Protein AF-A0A6J5DBB4-F1 (afdb_monomer)

Secondary structure (DSSP, 8-state):
--BPTTHHHHHHHHHHHHHTT--PPPEEEEE--HHHHHHHHHHHHHTTPPPPS--EEEE--HHHIIIIIIIS---HHHHHHHHHHHT-TT-EEEEETTEEEEE-SS-EE-SSS-EEEEEEEEEE-TTS-PEEEEEEEEET---HHHHHHHHHHHS---------

Radius of gyration: 18.84 Å; Cα contacts (8 Å, |Δi|>4): 290; chains: 1; bounding box: 58×27×58 Å

pLDDT: mean 88.31, std 11.77, range [47.16, 97.19]

Structure (mmCIF, N/CA/C/O backbone):
data_AF-A0A6J5DBB4-F1
#
_entry.id   A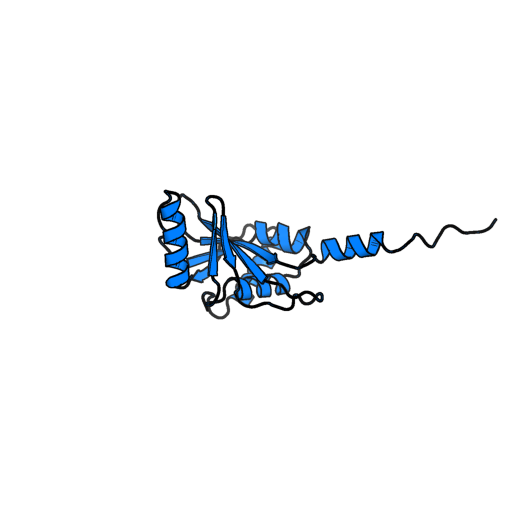F-A0A6J5DBB4-F1
#
loop_
_atom_site.group_PDB
_atom_site.id
_atom_site.type_symbol
_atom_site.label_atom_id
_atom_site.label_alt_id
_atom_site.label_comp_id
_atom_site.label_asym_id
_atom_site.label_entity_id
_atom_site.label_seq_id
_atom_site.pdbx_PDB_ins_code
_atom_site.Cartn_x
_atom_site.Cartn_y
_atom_site.Cartn_z
_atom_site.occupancy
_atom_site.B_iso_or_equiv
_atom_site.auth_seq_id
_atom_site.auth_comp_id
_atom_site.auth_asym_id
_atom_site.auth_atom_id
_atom_site.pdbx_PDB_model_num
ATOM 1 N N . MET A 1 1 ? -7.058 -13.047 4.468 1.00 57.88 1 MET A N 1
ATOM 2 C CA . MET A 1 1 ? -6.597 -12.091 3.424 1.00 57.88 1 MET A CA 1
ATOM 3 C C . MET A 1 1 ? -7.467 -10.838 3.481 1.00 57.88 1 MET A C 1
ATOM 5 O O . MET A 1 1 ? -8.671 -10.972 3.311 1.00 57.88 1 MET A O 1
ATOM 9 N N . PRO A 1 2 ? -6.911 -9.651 3.770 1.00 77.38 2 PRO A N 1
ATOM 10 C CA . PRO A 1 2 ? -7.688 -8.418 3.887 1.00 77.38 2 PRO A CA 1
ATOM 11 C C . PRO A 1 2 ? -8.100 -7.836 2.530 1.00 77.38 2 PRO A C 1
ATOM 13 O O . PRO A 1 2 ? -8.979 -6.992 2.492 1.00 77.38 2 PRO A O 1
ATOM 16 N N . LEU A 1 3 ? -7.516 -8.261 1.407 1.00 91.00 3 LEU A N 1
ATOM 17 C CA . LEU A 1 3 ? -7.968 -7.857 0.071 1.00 91.00 3 LEU A CA 1
ATOM 18 C C . LEU A 1 3 ? -9.263 -8.579 -0.335 1.00 91.00 3 LEU A C 1
ATOM 20 O O . LEU A 1 3 ? -9.452 -9.751 -0.008 1.00 91.00 3 LEU A O 1
ATOM 24 N N . TYR A 1 4 ? -10.146 -7.890 -1.061 1.00 93.56 4 TYR A N 1
ATOM 25 C CA . TYR A 1 4 ? -11.361 -8.513 -1.596 1.00 93.56 4 TYR A CA 1
ATOM 26 C C . TYR A 1 4 ? -11.032 -9.574 -2.667 1.00 93.56 4 TYR A C 1
ATOM 28 O O . TYR A 1 4 ? -10.024 -9.437 -3.365 1.00 93.56 4 TYR A O 1
ATOM 36 N N . PRO A 1 5 ? -11.880 -10.607 -2.848 1.00 88.38 5 PRO A N 1
ATOM 37 C CA . PRO A 1 5 ? -11.735 -11.549 -3.958 1.00 88.38 5 PRO A CA 1
ATOM 38 C C . PRO A 1 5 ? -11.715 -10.827 -5.313 1.00 88.38 5 PRO A C 1
ATOM 40 O O . PRO A 1 5 ? -12.449 -9.852 -5.508 1.00 88.38 5 PRO A O 1
ATOM 43 N N . ASP A 1 6 ? -10.861 -11.295 -6.226 1.00 87.06 6 ASP A N 1
ATOM 44 C CA . ASP A 1 6 ? -10.720 -10.793 -7.604 1.00 87.06 6 ASP A CA 1
ATOM 45 C C . ASP A 1 6 ? -10.449 -9.277 -7.705 1.00 87.06 6 ASP A C 1
ATOM 47 O O . ASP A 1 6 ? -10.786 -8.610 -8.688 1.00 87.06 6 ASP A O 1
ATOM 51 N N . ILE A 1 7 ? -9.865 -8.684 -6.657 1.00 93.12 7 ILE A N 1
ATOM 52 C CA . ILE A 1 7 ? -9.582 -7.246 -6.629 1.00 93.12 7 ILE A CA 1
ATOM 53 C C . ILE A 1 7 ? -8.355 -6.868 -7.460 1.00 93.12 7 ILE A C 1
ATOM 55 O O . ILE A 1 7 ? -8.225 -5.713 -7.860 1.00 93.12 7 ILE A O 1
ATOM 59 N N . GLU A 1 8 ? -7.466 -7.819 -7.737 1.00 92.56 8 GLU A N 1
ATOM 60 C CA . GLU A 1 8 ? -6.205 -7.583 -8.446 1.00 92.56 8 GLU A CA 1
ATOM 61 C C . GLU A 1 8 ? -6.443 -7.001 -9.843 1.00 92.56 8 GLU A C 1
ATOM 63 O O . GLU A 1 8 ? -5.883 -5.953 -10.172 1.00 92.56 8 GL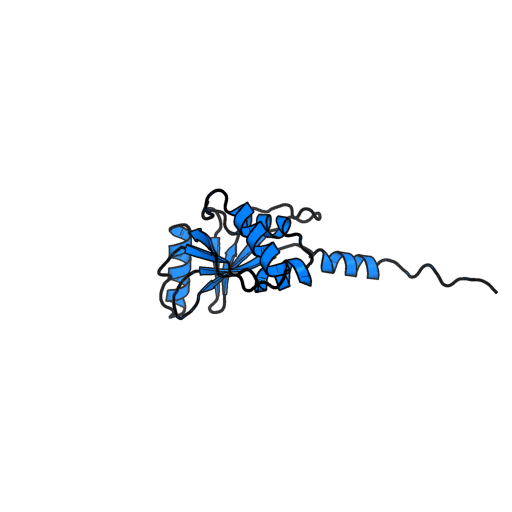U A O 1
ATOM 68 N N . ASP A 1 9 ? -7.373 -7.578 -10.610 1.00 93.12 9 ASP A N 1
ATOM 69 C CA . ASP A 1 9 ? -7.764 -7.075 -11.933 1.00 93.12 9 ASP A CA 1
ATOM 70 C C . ASP A 1 9 ? -8.317 -5.648 -11.863 1.00 93.12 9 ASP A C 1
ATOM 72 O O . ASP A 1 9 ? -8.017 -4.797 -12.708 1.00 93.12 9 ASP A O 1
ATOM 76 N N . LYS A 1 10 ? -9.094 -5.349 -10.816 1.00 94.69 10 LYS A N 1
ATOM 77 C CA . LYS A 1 10 ? -9.658 -4.013 -10.592 1.00 94.69 10 LYS A CA 1
ATOM 78 C C . LYS A 1 10 ? -8.573 -3.007 -10.234 1.00 94.69 10 LYS A C 1
ATOM 80 O O . LYS A 1 10 ? -8.605 -1.895 -10.754 1.00 94.69 10 LYS A O 1
ATOM 85 N N . ILE A 1 11 ? -7.608 -3.375 -9.390 1.00 95.50 11 ILE A N 1
ATOM 86 C CA . ILE A 1 11 ? -6.458 -2.520 -9.062 1.00 95.50 11 ILE A CA 1
ATOM 87 C C . ILE A 1 11 ? -5.615 -2.282 -10.317 1.00 95.50 11 ILE A C 1
ATOM 89 O O . ILE A 1 11 ? -5.239 -1.142 -10.586 1.00 95.50 11 ILE A O 1
ATOM 93 N N . CYS A 1 12 ? -5.368 -3.322 -11.113 1.00 94.19 12 CYS A N 1
ATOM 94 C CA . CYS A 1 12 ? -4.613 -3.229 -12.358 1.00 94.19 12 CYS A CA 1
ATOM 95 C C . CYS A 1 12 ? -5.273 -2.254 -13.342 1.00 94.19 12 CYS A C 1
ATOM 97 O O . CYS A 1 12 ? -4.651 -1.280 -13.777 1.00 94.19 12 CYS A O 1
ATOM 99 N N . ALA A 1 13 ? -6.561 -2.457 -13.635 1.00 94.44 13 ALA A N 1
ATOM 100 C CA . ALA A 1 13 ? -7.336 -1.566 -14.494 1.00 94.44 13 ALA A CA 1
ATOM 101 C C . ALA A 1 13 ? -7.368 -0.133 -13.941 1.00 94.44 13 ALA A C 1
ATOM 103 O O . ALA A 1 13 ? -7.202 0.831 -14.686 1.00 94.44 13 ALA A O 1
ATOM 104 N N . HIS A 1 14 ? -7.521 0.020 -12.624 1.00 95.69 14 HIS A N 1
ATOM 105 C CA . HIS A 1 14 ? -7.528 1.319 -11.959 1.00 95.69 14 HIS A CA 1
ATOM 106 C C . HIS A 1 14 ? -6.201 2.068 -12.123 1.00 95.69 14 HIS A C 1
ATOM 108 O O . HIS A 1 14 ? -6.202 3.242 -12.490 1.00 95.69 14 HIS A O 1
ATOM 114 N N . LEU A 1 15 ? -5.063 1.400 -11.915 1.00 93.94 15 LEU A N 1
ATOM 115 C CA . LEU A 1 15 ? -3.737 2.003 -12.085 1.00 93.94 15 LEU A CA 1
ATOM 116 C C . LEU A 1 15 ? -3.420 2.332 -13.549 1.00 93.94 15 LEU A C 1
ATOM 118 O O . LEU A 1 15 ? -2.768 3.343 -13.805 1.00 93.94 15 LEU A O 1
ATOM 122 N N . ARG A 1 16 ? -3.919 1.545 -14.508 1.00 93.44 16 ARG A N 1
ATOM 123 C CA . ARG A 1 16 ? -3.802 1.857 -15.943 1.00 93.44 16 ARG A CA 1
ATOM 124 C C . ARG A 1 16 ? -4.581 3.117 -16.320 1.00 93.44 16 ARG A C 1
ATOM 126 O O . ARG A 1 16 ? -4.018 4.010 -16.939 1.00 93.44 16 ARG A O 1
ATOM 133 N N . ARG A 1 17 ? -5.816 3.268 -15.839 1.00 94.31 17 ARG A N 1
ATOM 134 C CA . ARG A 1 17 ? -6.604 4.500 -16.043 1.00 94.31 17 ARG A CA 1
ATOM 135 C C . ARG A 1 17 ? -5.939 5.730 -15.425 1.00 94.31 17 ARG A C 1
ATOM 137 O O . ARG A 1 17 ? -5.953 6.817 -15.995 1.00 94.31 17 ARG A O 1
ATOM 144 N N . VAL A 1 18 ? -5.303 5.565 -14.261 1.00 94.00 18 VAL A N 1
ATOM 145 C CA . VAL A 1 18 ? -4.457 6.616 -13.669 1.00 94.00 18 VAL A CA 1
ATOM 146 C C . VAL A 1 18 ? -3.296 6.981 -14.597 1.00 94.00 18 VAL A C 1
ATOM 148 O O . VAL A 1 18 ? -2.991 8.168 -14.728 1.00 94.00 18 VAL A O 1
ATOM 151 N N . ALA A 1 19 ? -2.660 5.994 -15.235 1.00 90.12 19 ALA A N 1
ATOM 152 C CA . ALA A 1 19 ? -1.569 6.208 -16.185 1.00 90.12 19 ALA A CA 1
ATOM 153 C C . ALA A 1 19 ? -2.010 7.007 -17.419 1.00 90.12 19 ALA A C 1
ATOM 155 O O . ALA A 1 19 ? -1.258 7.846 -17.909 1.00 90.12 19 ALA A O 1
ATOM 156 N N . GLU A 1 20 ? -3.251 6.809 -17.863 1.00 92.62 20 GLU A N 1
ATOM 157 C CA . GLU A 1 20 ? -3.883 7.547 -18.966 1.00 92.62 20 GLU A CA 1
ATOM 158 C C . GLU A 1 20 ? -4.285 8.987 -18.586 1.00 92.62 20 GLU A C 1
ATOM 160 O O . GLU A 1 20 ? -4.801 9.742 -19.408 1.00 92.62 20 GLU A O 1
ATOM 165 N N . GLY A 1 21 ? -4.031 9.409 -17.342 1.00 90.62 21 GLY A N 1
ATOM 166 C CA . GLY A 1 21 ? -4.335 10.757 -16.863 1.00 90.62 21 GLY A CA 1
ATOM 167 C C . GLY A 1 21 ? -5.793 10.953 -16.444 1.00 90.62 21 GLY A C 1
ATOM 168 O O . GLY A 1 21 ? -6.201 12.083 -16.151 1.00 90.62 21 GLY A O 1
ATOM 169 N N . GLU A 1 22 ? -6.583 9.879 -16.356 1.00 92.50 22 GLU A N 1
ATOM 170 C CA . GLU A 1 22 ? -7.976 9.974 -15.940 1.00 92.50 22 GLU A CA 1
ATOM 171 C C . GLU A 1 22 ? -8.127 10.489 -14.496 1.00 92.50 22 GLU A C 1
ATOM 173 O O . GLU A 1 22 ? -7.321 10.246 -13.585 1.00 92.50 22 GLU A O 1
ATOM 178 N N . ARG A 1 23 ? -9.246 11.177 -14.242 1.00 88.31 23 ARG A N 1
ATOM 179 C CA . ARG A 1 23 ? -9.699 11.478 -12.877 1.00 88.31 23 ARG A CA 1
ATOM 180 C C . ARG A 1 23 ? -10.468 10.282 -12.323 1.00 88.31 23 ARG A C 1
ATOM 182 O O . ARG A 1 23 ? -11.696 10.260 -12.339 1.00 88.31 23 ARG A O 1
ATOM 189 N N . VAL A 1 24 ? -9.732 9.304 -11.808 1.00 89.69 24 VAL A N 1
ATOM 190 C CA . VAL A 1 24 ? -10.312 8.133 -11.143 1.00 89.69 24 VAL A CA 1
ATOM 191 C C . VAL A 1 24 ? -10.818 8.469 -9.733 1.00 89.69 24 VAL A C 1
ATOM 193 O O . VAL A 1 24 ? -10.246 9.304 -9.029 1.00 89.69 24 VAL A O 1
ATOM 196 N N . LYS A 1 25 ? -11.904 7.814 -9.313 1.00 91.19 25 LYS A N 1
ATOM 197 C CA . LYS A 1 25 ? -12.412 7.859 -7.931 1.00 91.19 25 LYS A CA 1
ATOM 198 C C . LYS A 1 25 ? -11.741 6.769 -7.102 1.00 91.19 25 LYS A C 1
ATOM 200 O O . LYS A 1 25 ? -11.379 5.743 -7.659 1.00 91.19 25 LYS A O 1
ATOM 205 N N . ALA A 1 26 ? -11.626 6.965 -5.790 1.00 91.69 26 ALA A N 1
ATOM 206 C CA . ALA A 1 26 ? -11.114 5.923 -4.905 1.00 91.69 26 ALA A CA 1
ATOM 207 C C . ALA A 1 26 ? -11.941 4.630 -5.031 1.00 91.69 26 ALA A C 1
ATOM 209 O O . ALA A 1 26 ? -13.172 4.693 -5.081 1.00 91.69 26 ALA A O 1
ATOM 210 N N . ILE A 1 27 ? -11.266 3.481 -5.053 1.00 94.81 27 ILE A N 1
ATOM 211 C CA . ILE A 1 27 ? -11.894 2.154 -5.033 1.00 94.81 27 ILE A CA 1
ATOM 212 C C . ILE A 1 27 ? -11.622 1.467 -3.696 1.00 94.81 27 ILE A C 1
ATOM 214 O O . ILE A 1 27 ? -10.544 1.630 -3.132 1.00 94.81 27 ILE A O 1
ATOM 218 N N . ALA A 1 28 ? -12.581 0.702 -3.183 1.00 94.56 28 ALA A N 1
ATOM 219 C CA . ALA A 1 28 ? -12.354 -0.140 -2.013 1.00 94.56 28 ALA A CA 1
ATOM 220 C C . ALA A 1 28 ? -11.628 -1.417 -2.443 1.00 94.56 28 ALA A C 1
ATOM 222 O O . ALA A 1 28 ? -12.100 -2.114 -3.342 1.00 94.56 28 ALA A O 1
ATOM 223 N N . ILE A 1 29 ? -10.483 -1.703 -1.820 1.00 95.69 29 ILE A N 1
ATOM 224 C CA . ILE A 1 29 ? -9.624 -2.833 -2.201 1.00 95.69 29 ILE A CA 1
ATOM 225 C C . ILE A 1 29 ? -9.615 -3.968 -1.176 1.00 95.69 29 ILE A C 1
ATOM 227 O O . ILE A 1 29 ? -9.183 -5.078 -1.478 1.00 95.69 29 ILE A O 1
ATOM 231 N N . GLY A 1 30 ? -10.096 -3.705 0.034 1.00 94.94 30 GLY A N 1
ATOM 232 C CA . GLY A 1 30 ? -10.051 -4.674 1.113 1.00 94.94 30 GLY A CA 1
ATOM 233 C C . GLY A 1 30 ? -10.503 -4.106 2.449 1.00 94.94 30 GLY A C 1
ATOM 234 O O . GLY A 1 30 ? -10.941 -2.961 2.532 1.00 94.94 30 GLY A O 1
ATOM 235 N N . ARG A 1 31 ? -10.371 -4.908 3.502 1.00 94.81 31 ARG A N 1
ATOM 236 C CA . ARG A 1 31 ? -10.625 -4.560 4.898 1.00 94.81 31 ARG A CA 1
ATOM 237 C C . ARG A 1 31 ? -9.492 -5.089 5.762 1.00 94.81 31 ARG A C 1
ATOM 239 O O . ARG A 1 31 ? -9.177 -6.270 5.686 1.00 94.81 31 ARG A O 1
ATOM 246 N N . LEU A 1 32 ? -8.920 -4.231 6.599 1.00 94.19 32 LEU A N 1
ATOM 247 C CA . LEU A 1 32 ? -7.980 -4.630 7.645 1.00 94.19 32 LEU A CA 1
ATOM 248 C C . LEU A 1 32 ? -8.585 -5.749 8.499 1.00 94.19 32 LEU A C 1
ATOM 250 O O . LEU A 1 32 ? -9.790 -5.752 8.759 1.00 94.19 32 LEU A O 1
ATOM 254 N N . THR A 1 33 ? -7.741 -6.669 8.962 1.00 94.56 33 THR A N 1
ATOM 255 C CA . THR A 1 33 ? -8.170 -7.662 9.952 1.00 94.56 33 THR A CA 1
ATOM 256 C C . THR A 1 33 ? -8.523 -6.974 11.265 1.00 94.56 33 THR A C 1
ATOM 258 O O . THR A 1 33 ? -8.052 -5.869 11.544 1.00 94.56 33 THR A O 1
ATOM 261 N N . ASP A 1 34 ? -9.299 -7.641 12.114 1.00 93.19 34 ASP A N 1
ATOM 262 C CA . ASP A 1 34 ? -9.647 -7.111 13.431 1.00 93.19 34 ASP A CA 1
ATOM 263 C C . ASP A 1 34 ? -8.404 -6.753 14.264 1.00 93.19 34 ASP A C 1
ATOM 265 O O . ASP A 1 34 ? -8.377 -5.728 14.948 1.00 93.19 34 ASP A O 1
ATOM 269 N N . ASP A 1 35 ? -7.345 -7.564 14.182 1.00 92.94 35 ASP A N 1
ATOM 270 C CA . ASP A 1 35 ? -6.078 -7.303 14.869 1.00 92.94 35 ASP A CA 1
ATOM 271 C C . ASP A 1 35 ? -5.345 -6.088 14.299 1.00 92.94 35 ASP A C 1
ATOM 273 O O . ASP A 1 35 ? -4.897 -5.222 15.055 1.00 92.94 35 ASP A O 1
ATOM 277 N N . GLN A 1 36 ? -5.263 -5.979 12.971 1.00 93.88 36 GLN A N 1
ATOM 278 C CA . GLN A 1 36 ? -4.644 -4.837 12.297 1.00 93.88 36 GLN A CA 1
ATOM 279 C C . GLN A 1 36 ? -5.414 -3.544 12.586 1.00 93.88 36 GLN A C 1
ATOM 281 O O . GLN A 1 36 ? -4.819 -2.518 12.920 1.00 93.88 36 GLN A O 1
ATOM 286 N N . HIS A 1 37 ? -6.745 -3.598 12.527 1.00 93.12 37 HIS A N 1
ATOM 287 C CA . HIS A 1 37 ? -7.628 -2.475 12.816 1.00 93.12 37 HIS A CA 1
ATOM 288 C C . HIS A 1 37 ? -7.481 -2.008 14.267 1.00 93.12 37 HIS A C 1
ATOM 290 O O . HIS A 1 37 ? -7.263 -0.817 14.511 1.00 93.12 37 HIS A O 1
ATOM 296 N N . ARG A 1 38 ? -7.495 -2.936 15.234 1.00 93.06 38 ARG A N 1
ATOM 297 C CA . ARG A 1 38 ? -7.233 -2.624 16.649 1.00 93.06 38 ARG A CA 1
ATOM 298 C C . ARG A 1 38 ? -5.852 -2.013 16.855 1.00 93.06 38 ARG A C 1
ATOM 300 O O . ARG A 1 38 ? -5.731 -1.036 17.595 1.00 93.06 38 ARG A O 1
ATOM 307 N N . ALA A 1 39 ? -4.822 -2.555 16.210 1.00 92.69 39 ALA A N 1
ATOM 308 C CA . ALA A 1 39 ? -3.458 -2.054 16.335 1.00 92.69 39 ALA A CA 1
ATOM 309 C C . ALA A 1 39 ? -3.322 -0.615 15.803 1.00 92.69 39 ALA A C 1
ATOM 311 O O . ALA A 1 39 ? -2.736 0.230 16.484 1.00 92.69 39 ALA A O 1
ATOM 312 N N . ILE A 1 40 ? -3.930 -0.298 14.653 1.00 91.19 40 ILE A N 1
ATOM 313 C CA . ILE A 1 40 ? -3.969 1.073 14.116 1.00 91.19 40 ILE A CA 1
ATOM 314 C C . ILE A 1 40 ? -4.735 2.007 15.055 1.00 91.19 40 ILE A C 1
ATOM 316 O O . ILE A 1 40 ? -4.252 3.096 15.366 1.00 91.19 40 ILE A O 1
ATOM 320 N N . SER A 1 41 ? -5.907 1.597 15.540 1.00 91.00 41 SER A N 1
ATOM 321 C CA . SER A 1 41 ? -6.698 2.411 16.467 1.00 91.00 41 SER A CA 1
ATOM 322 C C . SER A 1 41 ? -5.938 2.695 17.764 1.00 91.00 41 SER A C 1
ATOM 324 O O . SER A 1 41 ? -5.905 3.839 18.211 1.00 91.00 41 SER A O 1
ATOM 326 N N . LYS A 1 42 ? -5.241 1.699 18.324 1.00 91.44 42 LYS A N 1
ATOM 327 C CA . LYS A 1 42 ? -4.376 1.877 19.500 1.00 91.44 42 LYS A CA 1
ATOM 328 C C . LYS A 1 42 ? -3.237 2.863 19.227 1.00 91.44 42 LYS A C 1
ATOM 330 O O . LYS A 1 42 ? -2.982 3.735 20.055 1.00 91.44 42 LYS A O 1
ATOM 335 N N . LEU A 1 43 ? -2.586 2.759 18.065 1.00 88.81 43 LEU A N 1
ATOM 336 C CA . LEU A 1 43 ? -1.537 3.692 17.652 1.00 88.81 43 LEU A CA 1
ATOM 337 C C . LEU A 1 43 ? -2.074 5.130 17.569 1.00 88.81 43 LEU A C 1
ATOM 339 O O . LEU A 1 43 ? -1.469 6.042 18.129 1.00 88.81 43 LEU A O 1
ATOM 343 N N . ARG A 1 44 ? -3.227 5.337 16.925 1.00 87.12 44 ARG A N 1
ATOM 344 C CA . ARG A 1 44 ? -3.854 6.664 16.785 1.00 87.12 44 ARG A CA 1
ATOM 345 C C . ARG A 1 44 ? -4.226 7.277 18.130 1.00 87.12 44 ARG A C 1
ATOM 347 O O . ARG A 1 44 ? -3.869 8.426 18.386 1.00 87.12 44 ARG A O 1
ATOM 354 N N . LEU A 1 45 ? -4.847 6.494 19.012 1.00 88.75 45 LEU A N 1
ATOM 355 C CA . LEU A 1 45 ? -5.197 6.944 20.360 1.00 88.75 45 LEU A CA 1
ATOM 356 C C . LEU A 1 45 ? -3.949 7.342 21.161 1.00 88.75 45 LEU A C 1
ATOM 358 O O . LEU A 1 45 ? -3.977 8.346 21.868 1.00 88.75 45 LEU A O 1
ATOM 362 N N . SER A 1 46 ? -2.832 6.620 20.998 1.00 88.25 46 SER A N 1
ATOM 363 C CA . SER A 1 46 ? -1.575 6.940 21.692 1.00 88.25 46 SER A CA 1
ATOM 364 C C . SER A 1 46 ? -0.960 8.286 21.289 1.00 88.25 46 SER A C 1
ATOM 366 O O . SER A 1 46 ? -0.200 8.863 22.061 1.00 88.25 46 SER A O 1
ATOM 368 N N . VAL A 1 47 ? -1.315 8.812 20.111 1.00 85.56 47 VAL A N 1
ATOM 369 C CA . VAL A 1 47 ? -0.874 10.128 19.617 1.00 85.56 47 VAL A CA 1
ATOM 370 C C . VAL A 1 47 ? -1.985 11.187 19.668 1.00 85.56 47 VAL A C 1
ATOM 372 O O . VAL A 1 47 ? -1.869 12.229 19.028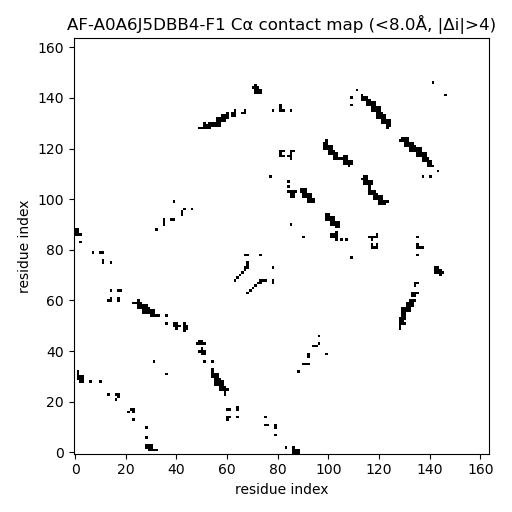 1.00 85.56 47 VAL A O 1
ATOM 375 N N . GLY A 1 48 ? -3.066 10.934 20.419 1.00 85.31 48 GLY A N 1
ATOM 376 C CA . GLY A 1 48 ? -4.170 11.881 20.614 1.00 85.31 48 GLY A CA 1
ATOM 377 C C . GLY A 1 48 ? -5.106 12.039 19.411 1.00 85.31 48 GLY A C 1
ATOM 378 O O . GLY A 1 48 ? -5.852 13.013 19.338 1.00 85.31 48 GLY A O 1
ATOM 379 N N . LEU A 1 49 ? -5.073 11.104 18.458 1.00 83.94 49 LEU A N 1
ATOM 380 C CA . LEU A 1 49 ? -5.978 11.071 17.310 1.00 83.94 49 LEU A CA 1
ATOM 381 C C . LEU A 1 49 ? -7.140 10.096 17.568 1.00 83.94 49 LEU A C 1
ATOM 383 O O . LEU A 1 49 ? -6.944 9.080 18.240 1.00 83.94 49 LEU A O 1
ATOM 387 N N . PRO A 1 50 ? -8.342 10.348 17.014 1.00 85.31 50 PRO A N 1
ATOM 388 C CA . PRO A 1 50 ? -9.455 9.407 17.122 1.00 85.31 50 PRO A CA 1
ATOM 389 C C . PRO A 1 50 ? -9.087 8.073 16.471 1.00 85.31 50 PRO A C 1
ATOM 391 O O . PRO A 1 50 ? -8.305 8.052 15.517 1.00 85.31 50 PRO A O 1
ATOM 394 N N . GLY A 1 51 ? -9.661 6.976 16.967 1.00 86.88 51 GLY A N 1
ATOM 395 C CA . GLY A 1 51 ? -9.492 5.642 16.389 1.00 86.88 51 GLY A CA 1
ATOM 396 C C . GLY A 1 51 ? -9.908 5.566 14.916 1.00 86.88 51 GLY A C 1
ATOM 397 O O . GLY A 1 51 ? -10.458 6.511 14.349 1.00 86.88 51 GLY A O 1
ATOM 398 N N . LEU A 1 52 ? -9.589 4.445 14.274 1.00 88.12 52 LEU A N 1
ATOM 399 C CA . LEU A 1 52 ? -10.083 4.163 12.931 1.00 88.12 52 LEU A CA 1
ATOM 400 C C . LEU A 1 52 ? -11.522 3.642 13.043 1.00 88.12 52 LEU A C 1
ATOM 402 O O . LEU A 1 52 ? -11.740 2.668 13.757 1.00 88.12 52 LEU A O 1
ATOM 406 N N . ASP A 1 53 ? -12.485 4.257 12.357 1.00 85.94 53 ASP A N 1
ATOM 407 C CA . ASP A 1 53 ? -13.900 3.851 12.454 1.00 85.94 53 ASP A CA 1
ATOM 408 C C . ASP A 1 53 ? -14.211 2.674 11.524 1.00 85.94 53 ASP A C 1
ATOM 410 O O . ASP A 1 53 ? -14.958 1.765 11.878 1.00 85.94 53 ASP A O 1
ATOM 414 N N . ASP A 1 54 ? -13.624 2.687 10.326 1.00 89.25 54 ASP A N 1
ATOM 415 C CA . ASP A 1 54 ? -13.896 1.724 9.264 1.00 89.25 54 ASP A CA 1
ATOM 416 C C . ASP A 1 54 ? -12.596 1.002 8.875 1.00 89.25 54 ASP A C 1
ATOM 418 O O . ASP A 1 54 ? -11.628 1.673 8.499 1.00 89.25 54 ASP A O 1
ATOM 422 N N . PRO A 1 55 ? -12.542 -0.343 8.951 1.00 92.06 55 PRO A N 1
ATOM 423 C CA . PRO A 1 55 ? -11.370 -1.103 8.532 1.00 92.06 55 PRO A CA 1
ATOM 424 C C . PRO A 1 55 ? -11.195 -1.148 7.007 1.00 92.06 55 PRO A C 1
ATOM 426 O O . PRO A 1 55 ? -10.198 -1.695 6.539 1.00 92.06 55 PRO A O 1
ATOM 429 N N . GLU A 1 56 ? -12.144 -0.631 6.218 1.00 93.69 56 GLU A N 1
ATOM 430 C CA . GLU A 1 56 ? -12.048 -0.597 4.759 1.00 93.69 56 GLU A CA 1
ATOM 431 C C . GLU A 1 56 ? -10.833 0.206 4.265 1.00 93.69 56 GLU A C 1
ATOM 433 O O . GLU A 1 56 ? -10.582 1.344 4.677 1.00 93.69 56 GLU A O 1
ATOM 438 N N . ILE A 1 57 ? -10.100 -0.404 3.333 1.00 94.00 57 ILE A N 1
ATOM 439 C CA . ILE A 1 57 ? -8.930 0.160 2.672 1.00 94.00 57 ILE A CA 1
ATOM 440 C C . ILE A 1 57 ? -9.351 0.675 1.300 1.00 94.00 57 ILE A C 1
ATOM 442 O O . ILE A 1 57 ? -9.877 -0.068 0.466 1.00 94.00 57 ILE A O 1
ATOM 446 N N . LEU A 1 58 ? -9.081 1.951 1.056 1.00 94.19 58 LEU A N 1
ATOM 447 C CA . LEU A 1 58 ? -9.343 2.628 -0.205 1.00 94.19 58 LEU A CA 1
ATOM 448 C C . LEU A 1 58 ? -8.056 2.823 -1.006 1.00 94.19 58 LEU A C 1
ATOM 450 O O . LEU A 1 58 ? -6.990 3.043 -0.442 1.00 94.19 58 LEU A O 1
ATOM 454 N N . LEU A 1 59 ? -8.169 2.822 -2.331 1.00 94.75 59 LEU A N 1
ATOM 455 C CA . LEU A 1 59 ? -7.085 3.130 -3.252 1.00 94.75 59 LEU A CA 1
ATOM 456 C C . LEU A 1 59 ? -7.486 4.263 -4.196 1.00 94.75 59 LEU A C 1
ATOM 458 O O . LEU A 1 59 ? -8.360 4.097 -5.046 1.00 94.75 59 LEU A O 1
ATOM 462 N N . VAL A 1 60 ? -6.795 5.400 -4.096 1.00 93.50 60 VAL A N 1
ATOM 463 C CA . VAL A 1 60 ? -6.830 6.454 -5.125 1.00 93.50 60 VAL A CA 1
ATOM 464 C C . VAL A 1 60 ? -5.813 6.156 -6.227 1.00 93.50 60 VAL A C 1
ATOM 466 O O . VAL A 1 60 ? -6.114 6.305 -7.408 1.00 93.50 60 VAL A O 1
ATOM 469 N N . GLY A 1 61 ? -4.607 5.713 -5.862 1.00 92.75 61 GLY A N 1
ATOM 470 C CA . GLY A 1 61 ? -3.602 5.186 -6.792 1.00 92.75 61 GLY A CA 1
ATOM 471 C C . GLY A 1 61 ? -2.748 6.220 -7.530 1.00 92.75 61 GLY A C 1
ATOM 472 O O . GLY A 1 61 ? -1.685 5.860 -8.027 1.00 92.75 61 GLY A O 1
ATOM 473 N N . ARG A 1 62 ? -3.119 7.509 -7.554 1.00 93.38 62 ARG A N 1
ATOM 474 C CA . ARG A 1 62 ? -2.345 8.554 -8.258 1.00 93.38 62 ARG A CA 1
ATOM 475 C C . ARG A 1 62 ? -0.914 8.697 -7.741 1.00 93.38 62 ARG A C 1
ATOM 477 O O . ARG A 1 62 ? 0.027 8.678 -8.533 1.00 93.38 62 ARG A O 1
ATOM 484 N N . HIS A 1 63 ? -0.743 8.839 -6.426 1.00 93.94 63 HIS A N 1
ATOM 485 C CA . HIS A 1 63 ? 0.591 8.958 -5.836 1.00 93.94 63 HIS A CA 1
ATOM 486 C C . HIS A 1 63 ? 1.409 7.676 -6.038 1.00 93.94 63 HIS A C 1
ATOM 488 O O . HIS A 1 63 ? 2.575 7.735 -6.432 1.00 93.94 63 HIS A O 1
ATOM 494 N N . MET A 1 64 ? 0.791 6.517 -5.813 1.00 95.62 64 MET A N 1
ATOM 495 C CA . MET A 1 64 ? 1.428 5.214 -5.991 1.00 95.62 64 MET A CA 1
ATOM 496 C C . MET A 1 64 ? 1.898 4.992 -7.434 1.00 95.62 64 MET A C 1
ATOM 498 O O . MET A 1 64 ? 3.053 4.633 -7.635 1.00 95.62 64 MET A O 1
ATOM 502 N N . HIS A 1 65 ? 1.068 5.293 -8.436 1.00 95.50 65 HIS A N 1
ATOM 503 C CA . HIS A 1 65 ? 1.453 5.216 -9.846 1.00 95.50 65 HIS A CA 1
ATOM 504 C C . HIS A 1 65 ? 2.645 6.135 -10.156 1.00 95.50 65 HIS A C 1
ATOM 506 O O . HIS A 1 65 ? 3.659 5.692 -10.693 1.00 95.50 65 HIS A O 1
ATOM 512 N N . GLN A 1 66 ? 2.573 7.407 -9.753 1.00 95.31 66 GLN A N 1
ATOM 513 C CA . GLN A 1 66 ? 3.642 8.370 -10.026 1.00 95.31 66 GLN A CA 1
ATOM 514 C C . GLN A 1 66 ? 4.969 7.980 -9.357 1.00 95.31 66 GLN A C 1
ATOM 516 O O . GLN A 1 66 ? 6.041 8.123 -9.944 1.00 95.31 66 GLN A O 1
ATOM 521 N N . SER A 1 67 ? 4.912 7.509 -8.111 1.00 96.25 67 SER A N 1
ATOM 522 C CA . SER A 1 67 ? 6.106 7.160 -7.340 1.00 96.25 67 SER A CA 1
ATOM 523 C C . SER A 1 67 ? 6.700 5.815 -7.757 1.00 96.25 67 SER A C 1
ATOM 525 O O . SER A 1 67 ? 7.906 5.738 -7.969 1.00 96.25 67 SER A O 1
ATOM 527 N N . ARG A 1 68 ? 5.880 4.772 -7.913 1.00 96.31 68 ARG A N 1
ATOM 528 C CA . ARG A 1 68 ? 6.357 3.401 -8.144 1.00 96.31 68 ARG A CA 1
ATOM 529 C C . ARG A 1 68 ? 6.494 3.051 -9.609 1.00 96.31 68 ARG A C 1
ATOM 531 O O . ARG A 1 68 ? 7.543 2.559 -10.011 1.00 96.31 68 ARG A O 1
ATOM 538 N N . VAL A 1 69 ? 5.487 3.364 -10.410 1.00 96.00 69 VAL A N 1
ATOM 539 C CA . VAL A 1 69 ? 5.492 2.996 -11.828 1.00 96.00 69 VAL A CA 1
ATOM 540 C C . VAL A 1 69 ? 6.321 3.992 -12.633 1.00 96.00 69 VAL A C 1
ATOM 542 O O . VAL A 1 69 ? 7.241 3.602 -13.338 1.00 96.00 69 VAL A O 1
ATOM 545 N N . VAL A 1 70 ? 6.071 5.296 -12.489 1.00 95.69 70 VAL A N 1
ATOM 546 C CA . VAL A 1 70 ? 6.764 6.302 -13.315 1.00 95.69 70 VAL A CA 1
ATOM 547 C C . VAL A 1 70 ? 8.189 6.558 -12.823 1.00 95.69 70 VAL A C 1
ATOM 549 O O . VAL A 1 70 ? 9.145 6.465 -13.591 1.00 95.69 70 VAL A O 1
ATOM 552 N N . LYS A 1 71 ? 8.350 6.903 -11.541 1.00 95.88 71 LYS A N 1
ATOM 553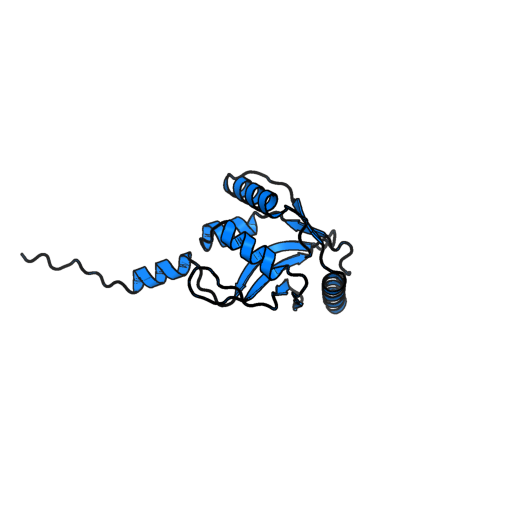 C CA . LYS A 1 71 ? 9.653 7.307 -10.994 1.00 95.88 71 LYS A CA 1
ATOM 554 C C . LYS A 1 71 ? 10.572 6.116 -10.718 1.00 95.88 71 LYS A C 1
ATOM 556 O O . LYS A 1 71 ? 11.728 6.141 -11.139 1.00 95.88 71 LYS A O 1
ATOM 561 N N . ASP A 1 72 ? 10.082 5.102 -10.008 1.00 95.31 72 ASP A N 1
ATOM 562 C CA . ASP A 1 72 ? 10.900 3.944 -9.622 1.00 95.31 72 ASP A CA 1
ATOM 563 C C . ASP A 1 72 ? 10.939 2.840 -10.694 1.00 95.31 72 ASP A C 1
ATOM 565 O O . ASP A 1 72 ? 11.846 2.005 -10.665 1.00 95.31 72 ASP A O 1
ATOM 569 N N . ARG A 1 73 ? 10.052 2.917 -11.697 1.00 95.56 73 ARG A N 1
ATOM 570 C CA . ARG A 1 73 ? 9.987 2.025 -12.866 1.00 95.56 73 ARG A CA 1
ATOM 571 C C . ARG A 1 73 ? 9.655 0.571 -12.546 1.00 95.56 73 ARG A C 1
ATOM 573 O O . ARG A 1 73 ? 10.080 -0.326 -13.267 1.00 95.56 73 ARG A O 1
ATOM 580 N N . TYR A 1 74 ? 8.872 0.347 -11.495 1.00 96.44 74 TYR A N 1
ATOM 581 C CA . TYR A 1 74 ? 8.213 -0.940 -11.284 1.00 96.44 74 TYR A CA 1
ATOM 582 C C . TYR A 1 74 ? 7.100 -1.152 -12.312 1.00 96.44 74 TYR A C 1
ATOM 584 O O . TYR A 1 74 ? 6.434 -0.199 -12.728 1.00 96.44 74 TYR A O 1
ATOM 592 N N . SER A 1 75 ? 6.861 -2.406 -12.679 1.00 95.25 75 SER A N 1
ATOM 593 C CA . SER A 1 75 ? 5.656 -2.775 -13.419 1.00 95.25 75 SER A CA 1
ATOM 594 C C . SER A 1 75 ? 4.410 -2.655 -12.530 1.00 95.25 75 SER A C 1
ATOM 596 O O . SER A 1 75 ? 4.495 -2.589 -11.301 1.00 95.25 75 SER A O 1
ATOM 598 N N . VAL A 1 76 ? 3.224 -2.631 -13.143 1.00 94.69 76 VAL A N 1
ATOM 599 C CA . VAL A 1 76 ? 1.963 -2.696 -12.381 1.00 94.69 76 VAL A CA 1
ATOM 600 C C . VAL A 1 76 ? 1.866 -4.020 -11.615 1.00 94.69 76 VAL A C 1
ATOM 602 O O . VAL A 1 76 ? 1.409 -4.021 -10.475 1.00 94.69 76 VAL A O 1
ATOM 605 N N . ASP A 1 77 ? 2.372 -5.112 -12.188 1.00 94.75 77 ASP A N 1
ATOM 606 C CA . ASP A 1 77 ? 2.370 -6.436 -11.560 1.00 94.75 77 ASP A CA 1
ATOM 607 C C . ASP A 1 77 ? 3.284 -6.487 -10.327 1.00 94.75 77 ASP A C 1
ATOM 609 O O . ASP A 1 77 ? 2.905 -7.037 -9.291 1.00 94.75 77 ASP A O 1
ATOM 613 N N . ASP A 1 78 ? 4.443 -5.819 -10.376 1.00 95.69 78 ASP A N 1
ATOM 614 C CA . ASP A 1 78 ? 5.306 -5.652 -9.200 1.00 95.69 78 ASP A CA 1
ATOM 615 C C . ASP A 1 78 ? 4.565 -4.926 -8.076 1.00 95.69 78 ASP A C 1
ATOM 617 O O . ASP A 1 78 ? 4.656 -5.315 -6.911 1.00 95.69 78 ASP A O 1
ATOM 621 N N . VAL A 1 79 ? 3.830 -3.863 -8.418 1.00 96.44 79 VAL A N 1
ATOM 622 C CA . VAL A 1 79 ? 3.045 -3.094 -7.448 1.00 96.44 79 VAL A CA 1
ATOM 623 C C . VAL A 1 79 ? 1.931 -3.961 -6.860 1.00 96.44 79 VAL A C 1
ATOM 625 O O . VAL A 1 79 ? 1.741 -3.934 -5.649 1.00 96.44 79 VAL A O 1
ATOM 628 N N . LEU A 1 80 ? 1.243 -4.779 -7.660 1.00 95.62 80 LEU A N 1
ATOM 629 C CA . LEU A 1 80 ? 0.242 -5.728 -7.159 1.00 95.62 80 LEU A CA 1
ATOM 630 C C . LEU A 1 80 ? 0.849 -6.727 -6.168 1.00 95.62 80 LEU A C 1
ATOM 632 O O . LEU A 1 80 ? 0.315 -6.895 -5.072 1.00 95.62 80 LEU A O 1
ATOM 636 N N . CYS A 1 81 ? 2.008 -7.307 -6.494 1.00 95.56 81 CYS A N 1
ATOM 637 C CA . CYS A 1 81 ? 2.730 -8.208 -5.593 1.00 95.56 81 CYS A CA 1
ATOM 638 C C . CYS A 1 81 ? 3.090 -7.522 -4.266 1.00 95.56 81 CYS A C 1
ATOM 640 O O . CYS A 1 81 ? 2.941 -8.108 -3.193 1.00 95.56 81 CYS A O 1
ATOM 642 N N . GLN A 1 82 ? 3.539 -6.265 -4.330 1.00 96.31 82 GLN A N 1
ATOM 643 C CA . GLN A 1 82 ? 3.858 -5.463 -3.148 1.00 96.31 82 GLN A CA 1
ATOM 644 C C . GLN A 1 82 ? 2.612 -5.196 -2.290 1.00 96.31 82 GLN A C 1
ATOM 646 O O . GLN A 1 82 ? 2.680 -5.316 -1.066 1.00 96.31 82 GLN A O 1
ATOM 651 N N . ILE A 1 83 ? 1.471 -4.866 -2.907 1.00 96.62 83 ILE A N 1
ATOM 652 C CA . ILE A 1 83 ? 0.194 -4.646 -2.207 1.00 96.62 83 ILE A CA 1
ATOM 653 C C . ILE A 1 83 ? -0.262 -5.933 -1.520 1.00 96.62 83 ILE A C 1
ATOM 655 O O . ILE A 1 83 ? -0.517 -5.916 -0.318 1.00 96.62 83 ILE A O 1
ATOM 659 N N . GLY A 1 84 ? -0.326 -7.046 -2.255 1.00 95.31 84 GLY A N 1
ATOM 660 C CA . GLY A 1 84 ? -0.784 -8.329 -1.719 1.00 95.31 84 GLY A CA 1
ATOM 661 C C . GLY A 1 84 ? 0.081 -8.827 -0.561 1.00 95.31 84 GLY A C 1
ATOM 662 O O . GLY A 1 84 ? -0.442 -9.254 0.464 1.00 95.31 84 GLY A O 1
ATOM 663 N N . SER A 1 85 ? 1.405 -8.703 -0.689 1.00 95.94 85 SER A N 1
ATOM 664 C CA . SER A 1 85 ? 2.362 -9.093 0.353 1.00 95.94 85 SER A CA 1
ATOM 665 C C . SER A 1 85 ? 2.264 -8.207 1.598 1.00 95.94 85 SER A C 1
ATOM 667 O O . SER A 1 85 ? 2.144 -8.703 2.717 1.00 95.94 85 SER A O 1
ATOM 669 N N . SER A 1 86 ? 2.287 -6.882 1.426 1.00 95.56 86 SER A N 1
ATOM 670 C CA . SER A 1 86 ? 2.250 -5.947 2.558 1.00 95.56 86 SER A CA 1
ATOM 671 C C . SER A 1 86 ? 0.918 -5.967 3.299 1.00 95.56 86 SER A C 1
ATOM 673 O O . SER A 1 86 ? 0.905 -5.863 4.523 1.00 95.56 86 SER A O 1
ATOM 675 N N . LEU A 1 87 ? -0.190 -6.179 2.590 1.00 95.31 87 LEU A N 1
ATOM 676 C CA . LEU A 1 87 ? -1.516 -6.370 3.162 1.00 95.31 87 LEU A CA 1
ATOM 677 C C . LEU A 1 87 ? -1.833 -7.858 3.353 1.00 95.31 87 LEU A C 1
ATOM 679 O O . LEU A 1 87 ? -2.976 -8.254 3.204 1.00 95.31 87 LEU A O 1
ATOM 683 N N . ALA A 1 88 ? -0.877 -8.727 3.669 1.00 94.75 88 ALA A N 1
ATOM 684 C CA . ALA A 1 88 ? -1.225 -10.070 4.117 1.00 94.75 88 ALA A CA 1
ATOM 685 C C . ALA A 1 88 ? -1.930 -10.025 5.489 1.00 94.75 88 ALA A C 1
ATOM 687 O O . ALA A 1 88 ? -1.796 -9.086 6.274 1.00 94.75 88 ALA A O 1
ATOM 688 N N . GLU A 1 89 ? -2.686 -11.072 5.812 1.00 93.31 89 GLU A N 1
ATOM 689 C CA . GLU A 1 89 ? -3.331 -11.211 7.128 1.00 93.31 89 GLU A CA 1
ATOM 690 C C . GLU A 1 89 ? -2.313 -11.330 8.267 1.00 93.31 89 GLU A C 1
ATOM 692 O O . GLU A 1 89 ? -2.540 -10.835 9.366 1.00 93.31 89 GLU A O 1
ATOM 697 N N . THR A 1 90 ? -1.154 -11.916 7.973 1.00 93.81 90 THR A N 1
ATOM 698 C CA . THR A 1 90 ? -0.030 -12.051 8.902 1.00 93.81 90 THR A CA 1
ATOM 699 C C . THR A 1 90 ? 0.802 -10.777 9.031 1.00 93.81 90 THR A C 1
ATOM 701 O O . THR A 1 90 ? 1.786 -10.774 9.773 1.00 93.81 90 THR A O 1
ATOM 704 N N . SER A 1 91 ? 0.482 -9.720 8.283 1.00 95.38 91 SER A N 1
ATOM 705 C CA . SER A 1 91 ? 1.224 -8.465 8.330 1.00 95.38 91 SER A CA 1
ATOM 706 C C . SER A 1 91 ? 0.966 -7.703 9.621 1.00 95.38 91 SER A C 1
ATOM 708 O O . SER A 1 91 ? -0.131 -7.729 10.184 1.00 95.38 91 SER A O 1
ATOM 710 N N . ILE A 1 92 ? 1.985 -6.972 10.058 1.00 94.31 92 ILE A N 1
ATOM 711 C CA . ILE A 1 92 ? 2.009 -6.266 11.337 1.00 94.31 92 ILE A CA 1
ATOM 712 C C . ILE A 1 92 ? 1.978 -4.753 11.145 1.00 94.31 92 ILE A C 1
ATOM 714 O O . ILE A 1 92 ? 2.462 -4.215 10.149 1.00 94.31 92 ILE A O 1
ATOM 718 N N . ILE A 1 93 ? 1.400 -4.056 12.122 1.00 93.56 93 ILE A N 1
ATOM 719 C CA . ILE A 1 93 ? 1.295 -2.599 12.109 1.00 93.56 93 ILE A CA 1
ATOM 720 C C . ILE A 1 93 ? 2.524 -1.985 12.773 1.00 93.56 93 ILE A C 1
ATOM 722 O O . ILE A 1 93 ? 2.804 -2.230 13.947 1.00 93.56 93 ILE A O 1
ATOM 726 N N . HIS A 1 94 ? 3.201 -1.115 12.035 1.00 87.69 94 HIS A N 1
ATOM 727 C CA . HIS A 1 94 ? 4.188 -0.182 12.558 1.00 87.69 94 HIS A CA 1
ATOM 728 C C . HIS A 1 94 ? 3.705 1.238 12.317 1.00 87.69 94 HIS A C 1
ATOM 730 O O . HIS A 1 94 ? 3.015 1.524 11.343 1.00 87.69 94 HIS A O 1
ATOM 736 N N . GLY A 1 95 ? 4.093 2.177 13.164 1.00 75.56 95 GLY A N 1
ATOM 737 C CA . GLY A 1 95 ? 3.819 3.561 12.836 1.00 75.56 95 GLY A CA 1
ATOM 738 C C . GLY A 1 95 ? 4.446 4.552 13.781 1.00 75.56 95 GLY A C 1
ATOM 739 O O . GLY A 1 95 ? 4.978 4.218 14.836 1.00 75.56 95 GLY A O 1
ATOM 740 N N . SER A 1 96 ? 4.386 5.796 13.339 1.00 67.81 96 SER A N 1
ATOM 741 C CA . SER A 1 96 ? 4.749 6.979 14.104 1.00 67.81 96 SER A CA 1
ATOM 742 C C . SER A 1 96 ? 3.575 7.951 14.072 1.00 67.81 96 SER A C 1
ATOM 744 O O . SER A 1 96 ? 2.597 7.736 13.354 1.00 67.81 96 SER A O 1
ATOM 746 N N . SER A 1 97 ? 3.701 9.078 14.769 1.00 65.38 97 SER A N 1
ATOM 747 C CA . SER A 1 97 ? 2.734 10.177 14.675 1.00 65.38 97 SER A CA 1
ATOM 748 C C . SER A 1 97 ? 2.519 10.701 13.246 1.00 65.38 97 SER A C 1
ATOM 750 O O . SER A 1 97 ? 1.523 11.373 13.000 1.00 65.38 97 SER A O 1
ATOM 752 N N . LYS A 1 98 ? 3.425 10.404 12.300 1.00 69.06 98 LYS A N 1
ATOM 753 C CA . LYS A 1 98 ? 3.372 10.905 10.917 1.00 69.06 98 LYS A CA 1
ATOM 754 C C . LYS A 1 98 ? 2.896 9.886 9.884 1.00 69.06 98 LYS A 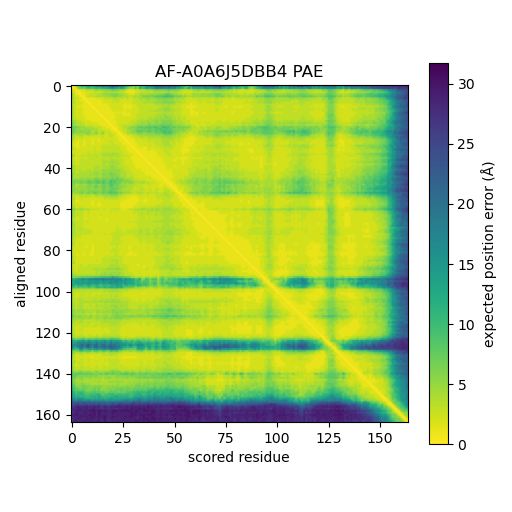C 1
ATOM 756 O O . LYS A 1 98 ? 2.509 10.292 8.795 1.00 69.06 98 LYS A O 1
ATOM 761 N N . MET A 1 99 ? 2.986 8.587 10.165 1.00 82.75 99 MET A N 1
ATOM 762 C CA . MET A 1 99 ? 2.740 7.555 9.154 1.00 82.75 99 MET A CA 1
ATOM 763 C C . MET A 1 99 ? 2.338 6.233 9.800 1.00 82.75 99 MET A C 1
ATOM 765 O O . MET A 1 99 ? 2.946 5.820 10.789 1.00 82.75 99 MET A O 1
ATOM 769 N N . THR A 1 100 ? 1.349 5.568 9.204 1.00 91.38 100 THR A N 1
ATOM 770 C CA . THR A 1 100 ? 0.945 4.202 9.550 1.00 91.38 100 THR A CA 1
ATOM 771 C C . THR A 1 100 ? 1.423 3.260 8.453 1.00 91.38 100 THR A C 1
ATOM 773 O O . THR A 1 100 ? 1.208 3.525 7.273 1.00 91.38 100 THR A O 1
ATOM 776 N N . ILE A 1 101 ? 2.104 2.188 8.839 1.00 94.12 101 ILE A N 1
ATOM 777 C CA . ILE A 1 101 ? 2.716 1.209 7.947 1.00 94.12 101 ILE A CA 1
ATOM 778 C C . ILE A 1 101 ? 2.162 -0.174 8.285 1.00 94.12 101 ILE A C 1
ATOM 780 O O . ILE A 1 101 ? 2.143 -0.573 9.447 1.00 94.12 101 ILE A O 1
ATOM 784 N N . VAL A 1 102 ? 1.752 -0.916 7.262 1.00 95.25 102 VAL A N 1
ATOM 785 C CA . VAL A 1 102 ? 1.476 -2.352 7.354 1.00 95.25 102 VAL A CA 1
ATOM 786 C C . VAL A 1 102 ? 2.656 -3.073 6.717 1.00 95.25 102 VAL A C 1
ATOM 788 O O . VAL A 1 102 ? 2.915 -2.897 5.529 1.00 95.25 102 VAL A O 1
ATOM 791 N N . GLN A 1 103 ? 3.418 -3.823 7.503 1.00 96.12 103 GLN A N 1
ATOM 792 C CA . GLN A 1 103 ? 4.624 -4.499 7.038 1.00 96.12 103 GLN A CA 1
ATOM 793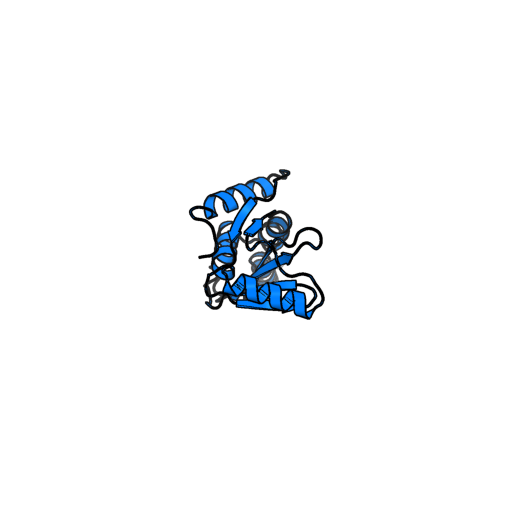 C C . GLN A 1 103 ? 4.385 -6.002 6.942 1.00 96.12 103 GLN A C 1
ATOM 795 O O . GLN A 1 103 ? 3.914 -6.627 7.895 1.00 96.12 103 GLN A O 1
ATOM 800 N N . SER A 1 104 ? 4.769 -6.583 5.808 1.00 96.19 104 SER A N 1
ATOM 801 C CA . SER A 1 104 ? 4.771 -8.029 5.631 1.00 96.19 104 SER A CA 1
ATOM 802 C C . SER A 1 104 ? 5.719 -8.704 6.621 1.00 96.19 104 SER A C 1
ATOM 804 O O . SER A 1 104 ? 6.849 -8.262 6.847 1.00 96.19 104 SER A O 1
ATOM 806 N N . THR A 1 105 ? 5.276 -9.821 7.189 1.00 95.69 105 THR A N 1
ATOM 807 C CA . THR A 1 105 ? 6.114 -10.691 8.025 1.00 95.69 105 THR A CA 1
ATOM 808 C C . THR A 1 105 ? 6.936 -11.682 7.200 1.00 95.69 105 THR A C 1
ATOM 810 O O . THR A 1 105 ? 7.871 -12.289 7.724 1.00 95.69 105 THR A O 1
ATOM 813 N N . ILE A 1 106 ? 6.645 -11.807 5.902 1.00 95.00 106 ILE A N 1
ATOM 814 C CA . ILE A 1 106 ? 7.258 -12.771 4.988 1.00 95.00 106 ILE A CA 1
ATOM 815 C C . ILE A 1 106 ? 8.127 -12.019 3.975 1.00 95.00 106 ILE A C 1
ATOM 817 O O . ILE A 1 106 ? 7.722 -11.000 3.418 1.00 95.00 106 ILE A O 1
ATOM 821 N N . LEU A 1 107 ? 9.345 -12.512 3.739 1.00 96.44 107 LEU A N 1
ATOM 822 C CA . LEU A 1 107 ? 10.195 -11.982 2.673 1.00 96.44 107 LEU A CA 1
ATOM 823 C C . LEU A 1 107 ? 9.705 -12.481 1.313 1.00 96.44 107 LEU A C 1
ATOM 825 O O . LEU A 1 107 ? 9.426 -13.668 1.148 1.00 96.44 107 LEU A O 1
ATOM 829 N N . ARG A 1 108 ? 9.677 -11.589 0.325 1.00 95.81 108 ARG A N 1
ATOM 830 C CA . ARG A 1 108 ? 9.290 -11.891 -1.055 1.00 95.81 108 ARG A CA 1
ATOM 831 C C . ARG A 1 108 ? 10.486 -11.706 -1.985 1.00 95.81 108 ARG A C 1
ATOM 833 O O . ARG A 1 108 ? 11.252 -10.764 -1.814 1.00 95.81 108 ARG A O 1
ATOM 840 N N . ALA A 1 109 ? 10.644 -12.573 -2.981 1.00 95.88 109 ALA A N 1
ATOM 841 C CA . ALA A 1 109 ? 11.576 -12.308 -4.074 1.00 95.88 109 ALA A CA 1
ATOM 842 C C . ALA A 1 109 ? 11.029 -11.161 -4.942 1.00 95.88 109 ALA A C 1
ATOM 844 O O . ALA A 1 109 ? 9.886 -11.216 -5.397 1.00 95.88 109 ALA A O 1
ATOM 845 N N . ASP A 1 110 ? 11.828 -10.119 -5.170 1.00 92.50 110 ASP A N 1
ATOM 846 C CA . ASP A 1 110 ? 11.395 -8.925 -5.909 1.00 92.50 110 ASP A CA 1
ATOM 847 C C . ASP A 1 110 ? 11.348 -9.107 -7.433 1.00 92.50 110 ASP A C 1
ATOM 849 O O . ASP A 1 110 ? 10.906 -8.199 -8.123 1.00 92.50 110 ASP A O 1
ATOM 853 N N . GLY A 1 111 ? 11.808 -10.249 -7.958 1.00 91.38 111 GLY A N 1
ATOM 854 C CA . GLY A 1 111 ? 11.950 -10.499 -9.399 1.00 91.38 111 GLY A CA 1
ATOM 855 C C . GLY A 1 111 ? 13.215 -9.890 -10.019 1.00 91.38 111 GLY A C 1
ATOM 856 O O . GLY A 1 111 ? 13.555 -10.189 -11.159 1.00 91.38 111 GLY A O 1
ATOM 857 N N . TYR A 1 112 ? 13.967 -9.104 -9.248 1.00 89.44 112 TYR A N 1
ATOM 858 C CA . TYR A 1 112 ? 15.210 -8.453 -9.651 1.00 89.44 112 TYR A CA 1
ATOM 859 C C . TYR A 1 112 ? 16.431 -9.005 -8.886 1.00 89.44 112 TYR A C 1
ATOM 861 O O . TYR A 1 112 ? 17.551 -8.530 -9.069 1.00 89.44 112 TYR A O 1
ATOM 869 N N . GLY A 1 113 ? 16.262 -10.023 -8.041 1.00 89.75 113 GLY A N 1
ATOM 870 C CA . GLY A 1 113 ? 17.349 -10.708 -7.331 1.00 89.75 113 GLY A CA 1
ATOM 871 C C . GLY A 1 113 ? 17.567 -10.235 -5.893 1.00 89.75 113 GLY A C 1
ATOM 872 O O . GLY A 1 113 ? 18.629 -10.483 -5.325 1.00 89.75 113 GLY A O 1
ATOM 873 N N . SER A 1 114 ? 16.593 -9.549 -5.295 1.00 94.06 114 SER A N 1
ATOM 874 C CA . SER A 1 114 ? 16.599 -9.187 -3.877 1.00 94.06 114 SER A CA 1
ATOM 875 C C . SER A 1 114 ? 15.431 -9.842 -3.138 1.00 94.06 114 SER A C 1
ATOM 877 O O . SER A 1 114 ? 14.349 -10.040 -3.690 1.00 94.06 114 SER A O 1
ATOM 879 N N . MET A 1 115 ? 15.655 -10.178 -1.867 1.00 96.56 115 MET A N 1
ATOM 880 C CA . MET A 1 115 ? 14.588 -10.573 -0.948 1.00 96.56 115 MET A CA 1
ATOM 881 C C . MET A 1 115 ? 14.123 -9.331 -0.202 1.00 96.56 115 MET A C 1
ATOM 883 O O . MET A 1 115 ? 14.917 -8.688 0.485 1.00 96.56 115 MET A O 1
ATOM 887 N N . VAL A 1 116 ? 12.849 -8.991 -0.351 1.00 96.62 116 VAL A N 1
ATOM 888 C CA . VAL A 1 116 ? 12.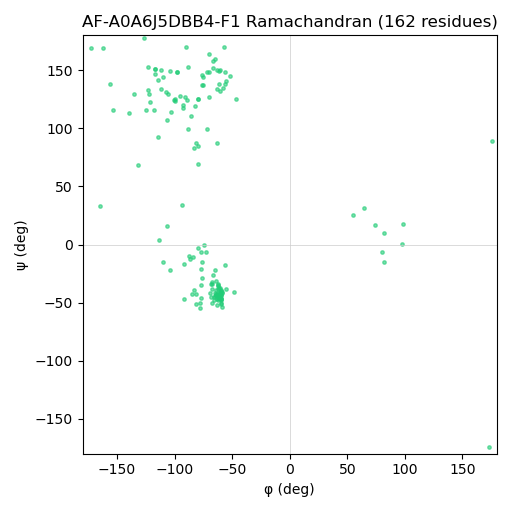291 -7.731 0.131 1.00 96.62 116 VAL A CA 1
ATOM 889 C C . VAL A 1 116 ? 11.230 -7.961 1.188 1.00 96.62 116 VAL A C 1
ATOM 891 O O . VAL A 1 116 ? 10.539 -8.980 1.196 1.00 96.62 116 VAL A O 1
ATOM 894 N N . ARG A 1 117 ? 11.098 -6.987 2.086 1.00 97.06 117 ARG A N 1
ATOM 895 C CA . ARG A 1 117 ? 9.994 -6.903 3.036 1.00 97.06 117 ARG A CA 1
ATOM 896 C C . ARG A 1 117 ? 9.064 -5.783 2.597 1.00 97.06 117 ARG A C 1
ATOM 898 O O . ARG A 1 117 ? 9.419 -4.611 2.690 1.00 97.06 117 ARG A O 1
ATOM 905 N N . ASP A 1 118 ? 7.898 -6.145 2.083 1.00 97.19 118 ASP A N 1
ATOM 906 C CA . ASP A 1 118 ? 6.963 -5.157 1.555 1.00 97.19 118 ASP A CA 1
ATOM 907 C C . ASP A 1 118 ? 6.254 -4.397 2.682 1.00 97.19 118 ASP A C 1
ATOM 909 O O . ASP A 1 118 ? 5.802 -4.978 3.671 1.00 97.19 118 ASP A O 1
ATOM 913 N N . GLU A 1 119 ? 6.134 -3.088 2.505 1.00 96.56 119 GLU A N 1
ATOM 914 C CA . GLU A 1 119 ? 5.430 -2.173 3.398 1.00 96.56 119 GLU A CA 1
ATOM 915 C C . GLU A 1 119 ? 4.329 -1.441 2.633 1.00 96.56 119 GLU A C 1
ATOM 917 O O . GLU A 1 119 ? 4.595 -0.835 1.599 1.00 96.56 119 GLU A O 1
ATOM 922 N N . ALA A 1 120 ? 3.109 -1.437 3.159 1.00 95.81 120 ALA A N 1
ATOM 923 C CA . ALA A 1 120 ? 2.027 -0.572 2.712 1.00 95.81 120 ALA A CA 1
ATOM 924 C C . ALA A 1 120 ? 1.988 0.664 3.604 1.00 95.81 120 ALA A C 1
ATOM 926 O O . ALA A 1 120 ? 1.919 0.566 4.828 1.00 95.81 120 ALA A O 1
ATOM 927 N N . VAL A 1 121 ? 2.005 1.837 2.983 1.00 94.94 121 VAL A N 1
ATOM 928 C CA . VAL A 1 121 ? 1.846 3.118 3.663 1.00 94.94 121 VAL A CA 1
ATOM 929 C C . VAL A 1 121 ? 0.374 3.490 3.632 1.00 94.94 121 VAL A C 1
ATOM 931 O O . VAL A 1 121 ? -0.192 3.699 2.556 1.00 94.94 121 VAL A O 1
ATOM 934 N N . LEU A 1 122 ? -0.228 3.592 4.814 1.00 92.94 122 LEU A N 1
ATOM 935 C CA . LEU A 1 122 ? -1.606 4.025 4.980 1.00 92.94 122 LEU A CA 1
ATOM 936 C C . LEU A 1 122 ? -1.656 5.498 5.381 1.00 92.94 122 LEU A C 1
ATOM 938 O O . LEU A 1 122 ? -1.098 5.902 6.408 1.00 92.94 122 LEU A O 1
ATOM 942 N N . GLU A 1 123 ? -2.364 6.288 4.583 1.00 89.88 123 GLU A N 1
ATOM 943 C CA . GLU A 1 123 ? -2.782 7.632 4.954 1.00 89.88 123 GLU A CA 1
ATOM 944 C C . GLU A 1 123 ? -4.160 7.557 5.609 1.00 89.88 123 GLU A C 1
ATOM 946 O O . GLU A 1 123 ? -5.098 6.956 5.089 1.00 89.88 123 GLU A O 1
ATOM 951 N N . LEU A 1 124 ? -4.269 8.134 6.802 1.00 85.94 124 LEU A N 1
ATOM 952 C CA . LEU A 1 124 ? -5.468 8.040 7.621 1.00 85.94 124 LEU A CA 1
ATOM 953 C C . LEU A 1 124 ? -6.074 9.436 7.751 1.00 85.94 124 LEU A C 1
ATOM 955 O O . LEU A 1 124 ? -5.677 10.215 8.624 1.00 85.94 124 LEU A O 1
ATOM 959 N N . LEU A 1 125 ? -7.007 9.761 6.856 1.00 68.56 125 LEU A N 1
ATOM 960 C CA . LEU A 1 125 ? -7.567 11.106 6.728 1.00 68.56 125 LEU A CA 1
ATOM 961 C C . LEU A 1 125 ? -8.213 11.577 8.043 1.00 68.56 125 LEU A C 1
ATOM 963 O O . LEU A 1 125 ? -8.997 10.869 8.673 1.00 68.56 125 LEU A O 1
ATOM 967 N N . ALA A 1 126 ? -7.929 12.819 8.445 1.00 56.62 126 ALA A N 1
ATOM 968 C CA . ALA A 1 126 ? -8.436 13.387 9.698 1.00 56.62 126 ALA A CA 1
ATOM 969 C C . ALA A 1 126 ? -9.964 13.597 9.710 1.00 56.62 126 ALA A C 1
ATOM 971 O O . ALA A 1 126 ? -10.576 13.611 10.772 1.00 56.62 126 ALA A O 1
ATOM 972 N N . ARG A 1 127 ? -10.584 13.780 8.533 1.00 5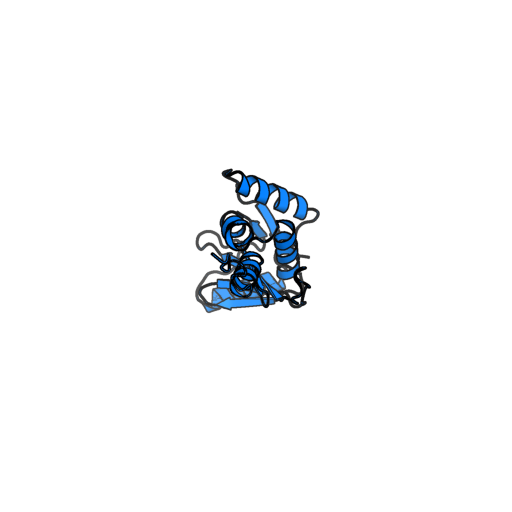6.47 127 ARG A N 1
ATOM 973 C CA . ARG A 1 127 ? -12.001 14.176 8.400 1.00 56.47 127 ARG A CA 1
ATOM 974 C C . ARG A 1 127 ? -12.974 12.994 8.276 1.00 56.47 127 ARG A C 1
ATOM 976 O O . ARG A 1 127 ? -14.171 13.186 8.459 1.00 56.47 127 ARG A O 1
ATOM 983 N N . LYS A 1 128 ? -12.460 11.799 7.960 1.00 62.44 128 LYS A N 1
ATOM 984 C CA . LYS A 1 128 ? -13.126 10.487 8.019 1.00 62.44 128 LYS A CA 1
ATOM 985 C C . LYS A 1 128 ? -12.015 9.456 8.212 1.00 62.44 128 LYS A C 1
ATOM 987 O O . LYS A 1 128 ? -11.193 9.356 7.301 1.00 62.44 128 LYS A O 1
ATOM 992 N N . PRO A 1 129 ? -11.948 8.725 9.332 1.00 68.62 129 PRO A N 1
ATOM 993 C CA . PRO A 1 129 ? -10.820 7.851 9.610 1.00 68.62 129 PRO A CA 1
ATOM 994 C C . PRO A 1 129 ? -10.988 6.540 8.829 1.00 68.62 129 PRO A C 1
ATOM 996 O O . PRO A 1 129 ? -11.279 5.489 9.390 1.00 68.62 129 PRO A O 1
ATOM 999 N N . LYS A 1 130 ? -10.855 6.641 7.504 1.00 82.62 130 LYS A N 1
ATOM 1000 C CA . LYS A 1 130 ? -10.704 5.524 6.576 1.00 82.62 130 LYS A CA 1
ATOM 1001 C C . LYS A 1 130 ? -9.225 5.350 6.263 1.00 82.62 130 LYS A C 1
ATOM 1003 O O . LYS A 1 130 ? -8.481 6.334 6.239 1.00 82.62 130 LYS A O 1
ATOM 1008 N N . ALA A 1 131 ? -8.818 4.112 6.016 1.00 90.38 131 ALA A N 1
ATOM 1009 C CA . ALA A 1 131 ? -7.471 3.823 5.562 1.00 90.38 131 ALA A CA 1
ATOM 1010 C C . ALA A 1 131 ? -7.379 4.037 4.048 1.00 90.38 131 ALA A C 1
ATOM 1012 O O . ALA A 1 131 ? -8.063 3.369 3.279 1.00 90.38 131 ALA A O 1
ATOM 1013 N N . GLU A 1 132 ? -6.529 4.958 3.607 1.00 92.81 132 GLU A N 1
ATOM 1014 C CA . GLU A 1 132 ? -6.140 5.071 2.204 1.00 92.81 132 GLU A CA 1
ATOM 1015 C C . GLU A 1 132 ? -4.777 4.409 2.003 1.00 92.81 132 GLU A C 1
ATOM 1017 O O . GLU A 1 132 ? -3.802 4.767 2.661 1.00 92.81 132 GLU A O 1
ATOM 1022 N N . LEU A 1 133 ? -4.686 3.464 1.068 1.00 94.69 133 LEU A N 1
ATOM 1023 C CA . LEU A 1 133 ? -3.414 2.944 0.590 1.00 94.69 133 LEU A CA 1
ATOM 1024 C C . LEU A 1 133 ? -2.725 4.009 -0.269 1.00 94.69 133 LEU A C 1
ATOM 1026 O O . LEU A 1 133 ? -3.029 4.186 -1.452 1.00 94.69 133 LEU A O 1
ATOM 1030 N N . PHE A 1 134 ? -1.783 4.716 0.348 1.00 94.25 134 PHE A N 1
ATOM 1031 C CA . PHE A 1 134 ? -1.081 5.839 -0.260 1.00 94.25 134 PHE A CA 1
ATOM 1032 C C . PHE A 1 134 ? 0.060 5.380 -1.178 1.00 94.25 134 PHE A C 1
ATOM 1034 O O . PHE A 1 134 ? 0.259 5.914 -2.275 1.00 94.25 134 PHE A O 1
ATOM 1041 N N . SER A 1 135 ? 0.833 4.387 -0.732 1.00 96.25 135 SER A N 1
ATOM 1042 C CA . SER A 1 135 ? 1.956 3.815 -1.479 1.00 96.25 135 SER A CA 1
ATOM 1043 C C . SER A 1 135 ? 2.344 2.443 -0.924 1.00 96.25 135 SER A C 1
ATOM 1045 O O . SER A 1 135 ? 1.931 2.067 0.171 1.00 96.25 135 SER A O 1
ATOM 1047 N N . VAL A 1 136 ? 3.200 1.734 -1.654 1.00 96.69 136 VAL A N 1
ATOM 1048 C CA . VAL A 1 136 ? 3.879 0.505 -1.218 1.00 96.69 136 VAL A CA 1
ATOM 1049 C C . VAL A 1 136 ? 5.391 0.672 -1.315 1.00 96.69 136 VAL A C 1
ATOM 1051 O O . VAL A 1 136 ? 5.857 1.495 -2.096 1.00 96.69 136 VAL A O 1
ATOM 1054 N N . ILE A 1 137 ? 6.172 -0.034 -0.501 1.00 95.56 137 ILE A N 1
ATOM 1055 C CA . ILE A 1 137 ? 7.635 0.065 -0.463 1.00 95.56 137 ILE A CA 1
ATOM 1056 C C . ILE A 1 137 ? 8.230 -1.344 -0.303 1.00 95.56 137 ILE A C 1
ATOM 1058 O O . ILE A 1 137 ? 8.081 -1.930 0.768 1.00 95.56 137 ILE A O 1
ATOM 1062 N N . PRO A 1 138 ? 8.946 -1.881 -1.305 1.00 96.50 138 PRO A N 1
ATOM 1063 C CA . PRO A 1 138 ? 9.658 -3.153 -1.176 1.00 96.50 138 PRO A CA 1
ATOM 1064 C C . PRO A 1 138 ? 10.991 -2.949 -0.433 1.00 96.50 138 PRO A C 1
ATOM 1066 O O . PRO A 1 138 ? 12.037 -2.747 -1.041 1.00 96.50 138 PRO A O 1
ATOM 1069 N N . LYS A 1 139 ? 11.002 -2.950 0.906 1.00 95.19 139 LYS A N 1
ATOM 1070 C CA . LYS A 1 139 ? 12.237 -2.678 1.667 1.00 95.19 139 LYS A CA 1
ATOM 1071 C C . LYS A 1 139 ? 13.310 -3.728 1.403 1.00 95.19 139 LYS A C 1
ATOM 1073 O O . LYS A 1 139 ? 13.052 -4.922 1.516 1.00 95.19 139 LYS A O 1
ATOM 1078 N N . GLY A 1 140 ? 14.535 -3.261 1.166 1.00 91.19 140 GLY A N 1
ATOM 1079 C CA . GLY A 1 140 ? 15.691 -4.111 0.862 1.00 91.19 140 GLY A CA 1
ATOM 1080 C C . GLY A 1 140 ? 15.989 -4.225 -0.632 1.00 91.19 140 GLY A C 1
ATOM 1081 O O . GLY A 1 140 ? 16.946 -4.896 -1.007 1.00 91.19 140 GLY A O 1
ATOM 1082 N N . ASP A 1 141 ? 15.206 -3.555 -1.475 1.00 93.38 141 ASP A N 1
ATOM 1083 C CA . ASP A 1 141 ? 15.391 -3.557 -2.915 1.00 93.38 141 ASP A CA 1
ATOM 1084 C C . ASP A 1 141 ? 16.313 -2.428 -3.418 1.00 93.38 141 ASP A C 1
ATOM 1086 O O . ASP A 1 141 ? 16.668 -1.476 -2.713 1.00 93.38 141 ASP A O 1
ATOM 1090 N N . ILE A 1 142 ? 16.677 -2.531 -4.696 1.00 90.69 142 ILE A N 1
ATOM 1091 C CA . ILE A 1 142 ? 17.152 -1.401 -5.492 1.00 90.69 142 ILE A CA 1
ATOM 1092 C C . ILE A 1 142 ? 16.149 -1.243 -6.624 1.00 90.69 142 ILE A C 1
ATOM 1094 O O . ILE A 1 142 ? 16.059 -2.132 -7.472 1.00 90.69 142 ILE A O 1
ATOM 1098 N N . SER A 1 143 ? 15.442 -0.113 -6.668 1.00 91.19 143 SER A N 1
ATOM 1099 C CA . SER A 1 143 ? 14.416 0.080 -7.691 1.00 91.19 143 SER A CA 1
ATOM 1100 C C . SER A 1 143 ? 14.973 -0.085 -9.112 1.00 91.19 143 SER A C 1
ATOM 1102 O O . SER A 1 143 ? 16.137 0.275 -9.359 1.00 91.19 143 SER A O 1
ATOM 1104 N N . PRO A 1 144 ? 14.166 -0.578 -10.073 1.00 91.44 144 PRO A N 1
ATOM 1105 C CA . PRO A 1 144 ? 14.580 -0.732 -11.468 1.00 91.44 144 PRO A CA 1
ATOM 1106 C C . PRO A 1 144 ? 15.237 0.533 -12.029 1.00 91.44 144 PRO A C 1
ATOM 1108 O O . PRO A 1 144 ? 16.297 0.475 -12.659 1.00 91.44 144 PRO A O 1
ATOM 1111 N N . ALA A 1 145 ? 14.684 1.704 -11.693 1.00 91.25 145 ALA A N 1
ATOM 1112 C CA . ALA A 1 145 ? 15.250 2.981 -12.099 1.00 91.25 145 ALA A CA 1
ATOM 1113 C C . ALA A 1 145 ? 16.683 3.222 -11.591 1.00 91.25 145 ALA A C 1
ATOM 1115 O O . ALA A 1 145 ? 17.512 3.756 -12.333 1.00 91.25 145 ALA A O 1
ATOM 1116 N N . ARG A 1 146 ? 16.983 2.841 -10.344 1.00 89.88 146 ARG A N 1
ATOM 1117 C CA . ARG A 1 146 ? 18.309 3.005 -9.725 1.00 89.88 146 ARG A CA 1
ATOM 1118 C C . ARG A 1 146 ? 19.310 1.963 -10.215 1.00 89.88 146 ARG A C 1
ATOM 1120 O O . ARG A 1 146 ? 20.485 2.293 -10.371 1.00 89.88 146 ARG A O 1
ATOM 1127 N N . ARG A 1 147 ? 18.864 0.734 -10.494 1.00 88.38 147 ARG A N 1
ATOM 1128 C CA . ARG A 1 147 ? 19.723 -0.330 -11.045 1.00 88.38 147 ARG A CA 1
ATOM 1129 C C . ARG A 1 147 ? 20.325 0.080 -12.385 1.00 88.38 147 ARG A C 1
ATOM 1131 O O . ARG A 1 147 ? 21.535 -0.025 -12.564 1.00 88.38 147 ARG A O 1
ATOM 1138 N N . GLU A 1 148 ? 19.513 0.625 -13.287 1.00 85.62 148 GLU A N 1
ATOM 1139 C CA . GLU A 1 148 ? 20.003 1.078 -14.593 1.00 85.62 148 GLU A CA 1
ATOM 1140 C C . GLU A 1 148 ? 21.009 2.234 -14.464 1.00 85.62 148 GLU A C 1
ATOM 1142 O O . GLU A 1 148 ? 22.024 2.264 -15.158 1.00 85.62 148 GLU A O 1
ATOM 1147 N N . GLN A 1 149 ? 20.770 3.177 -13.545 1.00 85.00 149 GLN A N 1
ATOM 1148 C CA . GLN A 1 149 ? 21.715 4.269 -13.286 1.00 85.00 149 GLN A CA 1
ATOM 1149 C C . GLN A 1 149 ? 23.064 3.749 -12.775 1.00 85.00 149 GLN A C 1
ATOM 1151 O O . GLN A 1 149 ? 24.103 4.278 -13.165 1.00 85.00 149 GLN A O 1
ATOM 1156 N N . LYS A 1 150 ? 23.059 2.708 -11.934 1.00 83.06 150 LYS A N 1
ATOM 1157 C CA . LYS A 1 150 ? 24.282 2.057 -11.451 1.00 83.06 150 LYS A CA 1
ATOM 1158 C C . LYS A 1 150 ? 25.037 1.370 -12.596 1.00 83.06 150 LYS A C 1
ATOM 1160 O O . LYS A 1 150 ? 26.209 1.663 -12.798 1.00 83.06 150 LYS A O 1
ATOM 1165 N N . GLN A 1 151 ? 24.343 0.593 -13.429 1.00 82.44 151 GLN A N 1
ATOM 1166 C CA . GLN A 1 151 ? 24.941 -0.066 -14.601 1.00 82.44 151 GLN A CA 1
ATOM 1167 C C . GLN A 1 151 ? 25.494 0.928 -15.637 1.00 82.44 151 GLN A C 1
ATOM 1169 O O . GLN A 1 151 ? 26.487 0.655 -16.303 1.00 82.44 151 GLN A O 1
ATOM 1174 N N . LYS A 1 152 ? 24.863 2.099 -15.800 1.00 81.56 152 LYS A N 1
ATOM 1175 C CA . LYS A 1 152 ? 25.377 3.172 -16.668 1.00 81.56 152 LYS A CA 1
ATOM 1176 C C . LYS A 1 152 ? 26.655 3.813 -16.123 1.00 81.56 152 LYS A C 1
ATOM 1178 O O . LYS A 1 152 ? 27.500 4.191 -16.920 1.00 81.56 152 LYS A O 1
ATOM 1183 N N . LYS A 1 153 ? 26.803 3.925 -14.801 1.00 76.81 153 LYS A N 1
ATOM 1184 C CA . LYS A 1 153 ? 28.019 4.459 -14.162 1.00 76.81 153 LYS A CA 1
ATOM 1185 C C . LYS A 1 153 ? 29.182 3.465 -14.156 1.00 76.81 153 LYS A C 1
ATOM 1187 O O . LYS A 1 153 ? 30.327 3.891 -14.149 1.00 76.81 153 LYS A O 1
ATOM 1192 N N . GLU A 1 154 ? 28.886 2.168 -14.137 1.00 76.75 154 GLU A N 1
ATOM 1193 C CA . GLU A 1 154 ? 29.887 1.093 -14.069 1.00 76.75 154 GLU A CA 1
ATOM 1194 C C . GLU A 1 154 ? 30.411 0.644 -15.443 1.00 76.75 154 GLU A C 1
ATOM 1196 O O . GLU A 1 154 ? 31.395 -0.086 -15.498 1.00 76.75 154 GLU A O 1
ATOM 1201 N N . ARG A 1 155 ? 29.804 1.091 -16.553 1.00 62.47 155 ARG A N 1
ATOM 1202 C CA . ARG A 1 155 ? 30.356 0.912 -17.904 1.00 62.47 155 ARG A CA 1
ATOM 1203 C C . ARG A 1 155 ? 31.332 2.059 -18.210 1.00 62.47 155 ARG A C 1
ATOM 1205 O O . ARG A 1 155 ? 30.864 3.190 -18.352 1.00 62.47 155 ARG A O 1
ATOM 1212 N N . PRO A 1 156 ? 32.654 1.818 -18.310 1.00 57.97 156 PRO A N 1
ATOM 1213 C CA . PRO A 1 156 ? 33.595 2.840 -18.761 1.00 57.97 156 PRO A CA 1
ATOM 1214 C C . PRO A 1 156 ? 33.254 3.261 -20.197 1.00 57.97 156 PRO A C 1
ATOM 1216 O O . PRO A 1 156 ? 32.754 2.446 -20.973 1.00 57.97 156 PRO A O 1
ATOM 1219 N N . LEU A 1 157 ? 33.526 4.521 -20.561 1.00 58.94 157 LEU A N 1
ATOM 1220 C CA . LEU A 1 157 ? 33.484 4.971 -21.955 1.00 58.94 157 LEU A CA 1
ATOM 1221 C C . LEU A 1 157 ? 34.548 4.218 -22.774 1.00 58.94 157 LEU A C 1
ATOM 1223 O O . LEU A 1 157 ? 35.663 4.701 -22.949 1.00 58.94 157 LEU A O 1
ATOM 1227 N N . GLU A 1 158 ? 34.213 3.051 -23.311 1.00 57.06 158 GLU A N 1
ATOM 1228 C CA . GLU A 1 158 ? 34.912 2.512 -24.476 1.00 57.06 158 GLU A CA 1
ATOM 1229 C C . GLU A 1 158 ? 34.333 3.172 -25.730 1.00 57.06 158 GLU A C 1
ATOM 1231 O O . GLU A 1 158 ? 33.345 2.717 -26.301 1.00 57.06 158 GLU A O 1
ATOM 1236 N N . SER A 1 159 ? 34.888 4.324 -26.106 1.00 53.41 159 SER A N 1
ATOM 1237 C CA . SER A 1 159 ? 34.958 4.822 -27.493 1.00 53.41 159 SER A CA 1
ATOM 1238 C C . SER A 1 159 ? 35.578 6.217 -27.498 1.00 53.41 159 SER A C 1
ATOM 1240 O O . SER A 1 159 ? 34.909 7.240 -27.394 1.00 53.41 159 SER A O 1
ATOM 1242 N N . GLY A 1 160 ? 36.902 6.243 -27.597 1.00 51.03 160 GLY A N 1
ATOM 1243 C CA . GLY A 1 160 ? 37.682 7.469 -27.742 1.00 51.03 160 GLY A CA 1
ATOM 1244 C C . GLY A 1 160 ? 39.109 7.193 -28.202 1.00 51.03 160 GLY A C 1
ATOM 1245 O O . GLY A 1 160 ? 40.027 7.874 -27.769 1.00 51.03 160 GLY A O 1
ATOM 1246 N N . LEU A 1 161 ? 39.305 6.163 -29.027 1.00 51.38 161 LEU A N 1
ATOM 1247 C CA . LEU A 1 161 ? 40.557 5.892 -29.733 1.00 51.38 161 LEU A CA 1
ATOM 1248 C C . LEU A 1 161 ? 40.212 5.621 -31.200 1.00 51.38 161 LEU A C 1
ATOM 1250 O O . LEU A 1 161 ? 40.315 4.502 -31.687 1.00 51.38 161 LEU A O 1
ATOM 1254 N N . GLU A 1 162 ? 39.765 6.662 -31.901 1.00 47.16 162 GLU A N 1
ATOM 1255 C CA . GLU A 1 162 ? 40.019 6.746 -33.338 1.00 47.16 162 GLU A CA 1
ATOM 1256 C C . GLU A 1 162 ? 41.360 7.456 -33.510 1.00 47.16 162 GLU A C 1
ATOM 1258 O O . GLU A 1 162 ? 41.483 8.673 -33.388 1.00 47.16 162 GLU A O 1
ATOM 1263 N N . THR A 1 163 ? 42.385 6.638 -33.728 1.00 50.53 163 THR A N 1
ATOM 1264 C CA . THR A 1 163 ? 43.683 7.017 -34.280 1.00 50.53 163 THR A CA 1
ATOM 1265 C C . THR A 1 163 ? 43.516 7.901 -35.515 1.00 50.53 163 THR A C 1
ATOM 1267 O O . THR A 1 163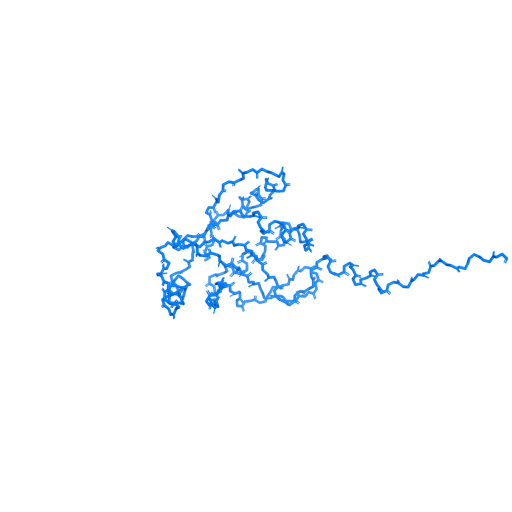 ? 42.886 7.486 -36.491 1.00 50.53 163 THR A O 1
ATOM 1270 N N . ARG A 1 164 ? 44.150 9.073 -35.496 1.00 50.75 164 ARG A N 1
ATOM 1271 C CA . ARG A 1 164 ? 44.644 9.765 -36.687 1.00 50.75 164 ARG A CA 1
ATOM 1272 C C . ARG A 1 164 ? 46.061 10.240 -36.429 1.00 50.75 164 ARG A C 1
ATOM 1274 O O . ARG A 1 164 ? 46.305 10.717 -35.299 1.00 50.75 164 ARG A O 1
#

Sequence (164 aa):
MPLYPDIEDKICAHLRRVAEGERVKAIAIGRLTDDQHRAISKLRLSVGLPGLDDPEILLVGRHMHQSRVVKDRYSVDDVLCQIGSSLAETSIIHGSSKMTIVQSTILRADGYGSMVRDEAVLELLARKPKAELFSVIPKGDISPARREQKQKKERPLESGLETR

Solvent-accessible surface area (backbone atoms only — not comparable to full-atom values): 9060 Å² total; per-residue (Å²): 106,27,54,46,88,82,36,64,64,54,50,52,54,52,48,52,43,44,72,73,65,50,90,72,70,70,41,82,48,28,34,53,47,74,68,50,39,51,49,51,20,52,54,30,48,75,68,77,39,77,53,59,82,44,48,46,30,30,37,64,43,58,62,30,42,52,51,41,37,67,61,29,48,42,53,72,66,56,50,50,54,34,48,55,46,5,48,33,68,76,27,44,78,48,72,57,96,85,44,40,33,30,32,26,77,58,75,40,76,68,86,82,84,34,66,16,39,17,28,29,35,38,45,67,43,92,92,55,40,37,37,29,49,48,37,67,45,59,45,74,60,73,48,57,47,55,48,54,54,49,56,61,70,70,51,75,87,88,80,85,82,84,87,127

Organism: NCBI:txid624376

Nearest PDB structures (foldseek):
  6cp9-assembly2_C  TM=4.031E-01  e=6.554E-01  Klebsiella pneumoniae 342
  6cp9-assembly4_G  TM=4.069E-01  e=1.518E+00  Klebsiella pneumoniae 342
  6d63-assembly5_I  TM=2.361E-01  e=1.518E+00  Pseudomonas sp. ADP
  3gzx-assembly1_B  TM=2.279E-01  e=4.001E+00  Comamonas testosteroni

Foldseek 3Di:
DFFDPPLLVVLLVLLVCLVVVDQDDKDFGGFQDPVQQVQQQVQQVVLVAHGQPGRTEIESNNQASCVACVPLNDDSVLQSVLVCQLRDNQWDWDDDPVWIKTWGPAWDDSVPGWTFIKIFIWDQDRVHRHTYRNYMDGHGDRGPNRVVVVVVVPDPPPDDDPDD

Mean predicted aligned error: 6.4 Å